Protein AF-A0A529NU28-F1 (afdb_monomer_lite)

Secondary structure (DSSP, 8-state):
-HHHHHHHHHHHHTTS-HHHHHHHHHHHHHHHHHHHS-----HHHHHHHHHHHHHHHTT----HHHHHHH-GGG--

Radius of gyration: 18.13 Å; chains: 1; bounding box: 41×29×47 Å

Sequence (76 aa):
MITKTLENLVKHAEAWPREDQEELADYARVIEARRTGLYATSETERRAVTAGLAEADHGTFVDEDTVRAADIRHRL

Foldseek 3Di:
DVVVVVVVVVVVLVPDPPVSVVVVVQVVQVVVCVVVVDRDDDPVRVVVVVVVVVCVVVVNDDDPVVVVVPDCVVVD

Structure (mmCIF, N/CA/C/O backbone):
data_AF-A0A529NU28-F1
#
_entry.id   AF-A0A529NU28-F1
#
loop_
_atom_site.group_PDB
_atom_site.id
_atom_site.type_symbol
_atom_site.label_atom_id
_atom_site.label_alt_id
_atom_site.label_comp_id
_atom_site.label_asym_id
_atom_site.label_entity_id
_atom_site.label_seq_id
_atom_site.pdbx_PDB_ins_code
_atom_site.Cartn_x
_atom_site.Cartn_y
_atom_site.Cartn_z
_atom_site.occupancy
_atom_site.B_iso_or_equiv
_atom_site.auth_seq_id
_atom_site.auth_comp_id
_atom_site.auth_asym_id
_atom_site.auth_atom_id
_atom_site.pdbx_PDB_model_num
ATOM 1 N N . MET A 1 1 ? -16.746 0.576 24.250 1.00 61.34 1 MET A N 1
ATOM 2 C CA . MET A 1 1 ? -16.333 1.990 24.075 1.00 61.34 1 MET A CA 1
ATOM 3 C C . MET A 1 1 ? -15.504 2.185 22.809 1.00 61.34 1 MET A C 1
ATOM 5 O O . MET A 1 1 ? -15.865 3.055 22.038 1.00 61.34 1 MET A O 1
ATOM 9 N N . ILE A 1 2 ? -14.497 1.343 22.532 1.00 73.50 2 ILE A N 1
ATOM 10 C CA . ILE A 1 2 ? -13.650 1.434 21.319 1.00 73.50 2 ILE A CA 1
ATOM 11 C C . ILE A 1 2 ? -14.446 1.367 20.002 1.00 73.50 2 ILE A C 1
ATOM 13 O O . ILE A 1 2 ? -14.146 2.105 19.071 1.00 73.50 2 ILE A O 1
ATOM 17 N N . THR A 1 3 ? -15.502 0.553 19.933 1.00 78.88 3 THR A N 1
ATOM 18 C CA . THR A 1 3 ? -16.378 0.465 18.751 1.00 78.88 3 THR A CA 1
ATOM 19 C C . THR A 1 3 ? -17.028 1.799 18.387 1.00 78.88 3 THR A C 1
ATOM 21 O O . THR A 1 3 ? -16.974 2.193 17.230 1.00 78.88 3 THR A O 1
ATOM 24 N N . LYS A 1 4 ? -17.530 2.557 19.374 1.00 87.19 4 LYS A N 1
ATOM 25 C CA . LYS A 1 4 ? -18.079 3.905 19.139 1.00 87.19 4 LYS A CA 1
ATOM 26 C C . LYS A 1 4 ? -17.017 4.887 18.634 1.00 87.19 4 LYS A C 1
ATOM 28 O O . LYS A 1 4 ? -17.323 5.755 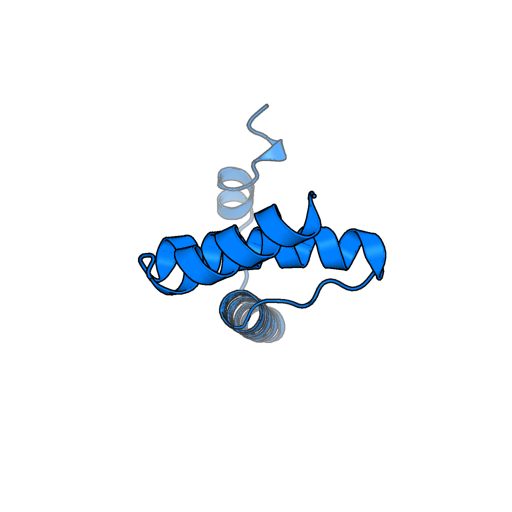17.826 1.00 87.19 4 LYS A O 1
ATOM 33 N N . THR A 1 5 ? -15.776 4.764 19.106 1.00 92.25 5 THR A N 1
ATOM 34 C CA . THR A 1 5 ? -14.662 5.603 18.643 1.00 92.25 5 THR A CA 1
ATOM 35 C C . THR A 1 5 ? -14.324 5.322 17.180 1.00 92.25 5 THR A C 1
ATOM 37 O O . THR A 1 5 ? -14.181 6.266 16.411 1.00 92.25 5 THR A O 1
ATOM 40 N N . LEU A 1 6 ? -14.250 4.046 16.784 1.00 91.94 6 LEU A N 1
ATOM 41 C CA . LEU A 1 6 ? -13.981 3.655 15.398 1.00 91.94 6 LEU A CA 1
ATOM 42 C C . LEU A 1 6 ? -15.116 4.079 14.456 1.00 91.94 6 LEU A C 1
ATOM 44 O O . LEU A 1 6 ? -14.853 4.669 13.416 1.00 91.94 6 LEU A O 1
ATOM 48 N N . GLU A 1 7 ? -16.369 3.834 14.840 1.00 93.44 7 GLU A N 1
ATOM 49 C CA . GLU A 1 7 ? -17.539 4.260 14.061 1.00 93.44 7 GLU A CA 1
ATOM 50 C C . GLU A 1 7 ? -17.551 5.774 13.831 1.00 93.44 7 GLU A C 1
ATOM 52 O O . GLU A 1 7 ? -17.815 6.235 12.722 1.00 93.44 7 GLU A O 1
ATOM 57 N N . ASN A 1 8 ? -17.247 6.559 14.868 1.00 94.81 8 ASN A N 1
ATOM 58 C CA . ASN A 1 8 ? -17.164 8.008 14.736 1.00 94.81 8 ASN A CA 1
ATOM 59 C C . ASN A 1 8 ? -16.013 8.422 13.820 1.00 94.81 8 ASN A C 1
ATOM 61 O O . ASN A 1 8 ? -16.218 9.300 12.989 1.00 94.81 8 ASN A O 1
ATOM 65 N N . LEU A 1 9 ? -14.836 7.801 13.939 1.00 94.75 9 LEU A N 1
ATOM 66 C CA . LEU A 1 9 ? -13.701 8.097 13.066 1.00 94.75 9 LEU A CA 1
ATOM 67 C C . LEU A 1 9 ? -14.061 7.873 11.594 1.00 94.75 9 LEU A C 1
ATOM 69 O O . LEU A 1 9 ? -13.874 8.782 10.795 1.00 94.75 9 LEU A O 1
ATOM 73 N N . VAL A 1 10 ? -14.626 6.708 11.256 1.00 95.31 10 VAL A N 1
ATOM 74 C CA . VAL A 1 10 ? -15.008 6.374 9.873 1.00 95.31 10 VAL A CA 1
ATOM 75 C C . VAL A 1 10 ? -16.004 7.396 9.322 1.00 95.31 10 VAL A C 1
ATOM 77 O O . VAL A 1 10 ? -15.789 7.924 8.238 1.00 95.31 10 VAL A O 1
ATOM 80 N N . LYS A 1 11 ? -17.025 7.771 10.103 1.00 96.50 11 LYS A N 1
ATOM 81 C CA . LYS A 1 11 ? -17.999 8.798 9.691 1.00 96.50 11 LYS A CA 1
ATOM 82 C C . LYS A 1 11 ? -17.375 10.169 9.435 1.00 96.50 11 LYS A C 1
ATOM 84 O O . LYS A 1 11 ? -17.836 10.890 8.562 1.00 96.50 11 LYS A O 1
ATOM 89 N N . HIS A 1 12 ? -16.368 10.563 10.212 1.00 96.62 12 HIS A N 1
ATOM 90 C CA . HIS A 1 12 ? -15.681 11.836 9.974 1.00 96.62 12 HIS A CA 1
ATOM 91 C C . HIS A 1 12 ? -14.743 11.742 8.769 1.00 96.62 12 HIS A C 1
ATOM 93 O O . HIS A 1 12 ? -14.642 12.707 8.014 1.00 96.62 12 HIS A O 1
ATOM 99 N N . ALA A 1 13 ? -14.102 10.587 8.573 1.00 97.12 13 ALA A N 1
ATOM 100 C CA . ALA A 1 13 ? -13.195 10.352 7.459 1.00 97.12 13 ALA A CA 1
ATOM 101 C C . ALA A 1 13 ? -13.893 10.473 6.098 1.00 97.12 13 ALA A C 1
ATOM 103 O O . ALA A 1 13 ? -13.290 10.976 5.161 1.00 97.12 13 ALA A O 1
ATOM 104 N N . GLU A 1 14 ? -15.180 10.133 5.995 1.00 95.81 14 GLU A N 1
ATOM 105 C CA . GLU A 1 14 ? -15.972 10.314 4.764 1.00 95.81 14 GLU A CA 1
ATOM 106 C C . GLU A 1 14 ? -15.988 11.765 4.241 1.00 95.81 14 GLU A C 1
ATOM 108 O O . GLU A 1 14 ? -16.164 11.989 3.043 1.00 95.81 14 GLU A O 1
ATOM 113 N N . ALA A 1 15 ? -15.795 12.753 5.120 1.00 97.38 15 ALA A N 1
ATOM 114 C CA . ALA A 1 15 ? -15.758 14.171 4.764 1.00 97.38 15 ALA A CA 1
ATOM 115 C C . ALA A 1 15 ? -14.336 14.715 4.527 1.00 97.38 15 ALA A C 1
ATOM 117 O O . ALA A 1 15 ? -14.186 15.894 4.199 1.00 97.38 15 ALA A O 1
ATOM 118 N N . TRP A 1 16 ? -13.293 13.905 4.724 1.00 98.06 16 TRP A N 1
ATOM 119 C CA . TRP A 1 16 ? -11.909 14.324 4.501 1.00 98.06 16 TRP A CA 1
ATOM 120 C C . TRP A 1 16 ? -11.600 14.505 3.011 1.00 98.06 16 TRP A C 1
ATOM 122 O O . TRP A 1 16 ? -12.323 13.979 2.158 1.00 98.06 16 TRP A O 1
ATOM 132 N N . PRO A 1 17 ? -10.514 15.217 2.667 1.00 98.31 17 PRO A N 1
ATOM 133 C CA . PRO A 1 17 ? -9.926 15.131 1.339 1.00 98.31 17 PRO A CA 1
ATOM 134 C C . PRO A 1 17 ? -9.724 13.677 0.908 1.00 98.31 17 PRO A C 1
ATOM 136 O O . PRO A 1 17 ? -9.435 12.797 1.717 1.00 98.31 17 PRO A O 1
ATOM 139 N N . ARG A 1 18 ? -9.863 13.428 -0.395 1.00 94.75 18 ARG A N 1
ATOM 140 C CA . ARG A 1 18 ? -9.744 12.083 -0.968 1.00 94.75 18 ARG A CA 1
ATOM 141 C C . ARG A 1 18 ? -8.407 11.414 -0.628 1.00 94.75 18 ARG A C 1
ATOM 143 O O . ARG A 1 18 ? -8.396 10.223 -0.352 1.00 94.75 18 ARG A O 1
ATOM 150 N N . GLU A 1 19 ? -7.325 12.184 -0.635 1.00 93.62 19 GLU A N 1
ATOM 151 C CA . GLU A 1 19 ? -5.967 11.716 -0.331 1.00 93.62 19 GLU A CA 1
ATOM 152 C C . GLU A 1 19 ? -5.891 11.114 1.081 1.00 93.62 19 GLU A C 1
ATOM 154 O O . GLU A 1 19 ? -5.439 9.984 1.246 1.00 93.62 19 GLU A O 1
ATOM 159 N N . ASP A 1 20 ? -6.457 11.801 2.074 1.00 97.00 20 ASP A N 1
ATOM 160 C CA . ASP A 1 20 ? -6.488 11.330 3.464 1.00 97.00 20 ASP A CA 1
ATOM 161 C C . ASP A 1 20 ? -7.396 10.095 3.637 1.00 97.00 20 ASP A C 1
ATOM 163 O O . ASP A 1 20 ? -7.122 9.207 4.449 1.00 97.00 20 ASP A O 1
ATOM 167 N N . GLN A 1 21 ? -8.494 10.011 2.872 1.00 96.06 21 GLN A N 1
ATOM 168 C CA . GLN A 1 21 ? -9.361 8.824 2.860 1.00 96.06 21 GLN A CA 1
ATOM 169 C C . GLN A 1 21 ? -8.642 7.602 2.279 1.00 96.06 21 GLN A C 1
ATOM 171 O O . GLN A 1 21 ? -8.762 6.496 2.814 1.00 96.06 21 GLN A O 1
ATOM 176 N N . GLU A 1 22 ? -7.909 7.798 1.182 1.00 91.88 22 GLU A N 1
ATOM 177 C CA . GLU A 1 22 ? -7.119 6.757 0.527 1.00 91.88 22 GLU A CA 1
ATOM 178 C C . GLU A 1 22 ? -5.989 6.278 1.448 1.00 91.88 22 GLU A C 1
ATOM 180 O O . GLU A 1 22 ? -5.854 5.070 1.648 1.00 91.88 22 GLU A O 1
ATOM 185 N N . GLU A 1 23 ? -5.281 7.196 2.114 1.00 93.12 23 GLU A N 1
ATOM 186 C CA . GLU A 1 23 ? -4.246 6.855 3.096 1.00 93.12 23 GLU A CA 1
ATOM 187 C C . GLU A 1 23 ? -4.812 6.010 4.256 1.00 93.12 23 GLU A C 1
ATOM 189 O O . GLU A 1 23 ? -4.255 4.966 4.614 1.00 93.12 23 GLU A O 1
ATOM 194 N N . LEU A 1 24 ? -5.958 6.398 4.831 1.00 94.81 24 LEU A N 1
ATOM 195 C CA . LEU A 1 24 ? -6.590 5.615 5.900 1.00 94.81 24 LEU A CA 1
ATOM 196 C C . LEU A 1 24 ? -7.001 4.212 5.422 1.00 94.81 24 LEU A C 1
ATOM 198 O O . LEU A 1 24 ? -6.831 3.227 6.151 1.00 94.81 24 LEU A O 1
ATOM 202 N N . ALA A 1 25 ? -7.536 4.109 4.203 1.00 92.62 25 ALA A N 1
ATOM 203 C CA . ALA A 1 25 ? -7.909 2.831 3.608 1.00 92.62 25 ALA A CA 1
ATOM 204 C C . ALA A 1 25 ? -6.688 1.924 3.374 1.00 92.62 25 ALA A C 1
ATOM 206 O O . ALA A 1 25 ? -6.786 0.709 3.572 1.00 92.62 25 ALA A O 1
ATOM 207 N N . ASP A 1 26 ? -5.539 2.493 3.005 1.00 91.38 26 ASP A N 1
ATOM 208 C CA . ASP A 1 26 ? -4.281 1.763 2.837 1.00 91.38 26 ASP A CA 1
ATOM 209 C C . ASP A 1 26 ? -3.814 1.147 4.164 1.00 91.38 26 ASP A C 1
ATOM 211 O O . ASP A 1 26 ? -3.547 -0.060 4.235 1.00 91.38 26 ASP A O 1
ATOM 215 N N . TYR A 1 27 ? -3.819 1.920 5.257 1.00 92.88 27 TYR A N 1
ATOM 216 C CA . TYR A 1 27 ? -3.492 1.384 6.583 1.00 92.88 27 TYR A CA 1
ATOM 217 C C . TYR A 1 27 ? -4.455 0.275 7.020 1.00 92.88 27 TYR A C 1
ATOM 219 O O . TYR A 1 27 ? -4.022 -0.746 7.569 1.00 92.88 27 TYR A O 1
ATOM 227 N N . ALA A 1 28 ? -5.757 0.443 6.767 1.00 93.38 28 ALA A N 1
ATOM 228 C CA . ALA A 1 28 ? -6.759 -0.564 7.097 1.00 93.38 28 ALA A CA 1
ATOM 229 C C . ALA A 1 28 ? -6.502 -1.888 6.355 1.00 93.38 28 ALA A C 1
ATOM 231 O O . ALA A 1 28 ? -6.5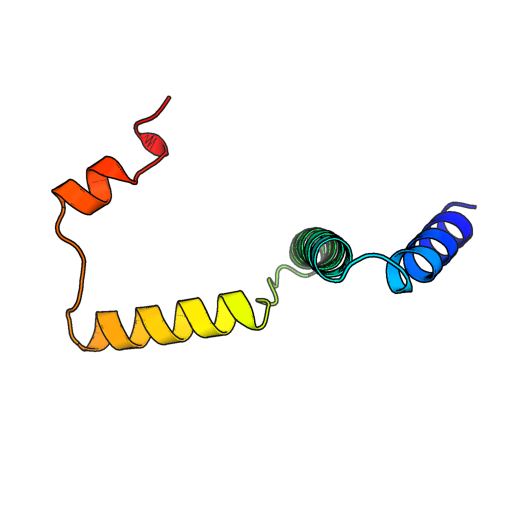34 -2.951 6.982 1.00 93.38 28 ALA A O 1
ATOM 232 N N . ARG A 1 29 ? -6.152 -1.838 5.060 1.00 91.62 29 ARG A N 1
ATOM 233 C CA . ARG A 1 29 ? -5.826 -3.035 4.262 1.00 91.62 29 ARG A CA 1
ATOM 234 C C . ARG A 1 29 ? -4.619 -3.798 4.806 1.00 91.62 29 ARG A C 1
ATOM 236 O O . ARG A 1 29 ? -4.660 -5.025 4.876 1.00 91.62 29 ARG A O 1
ATOM 243 N N . VAL A 1 30 ? -3.575 -3.105 5.264 1.00 93.19 30 VAL A N 1
ATOM 244 C CA . VAL A 1 30 ? -2.410 -3.754 5.898 1.00 93.19 30 VAL A CA 1
ATOM 245 C C . VAL A 1 30 ? -2.807 -4.483 7.185 1.00 93.19 30 VAL A C 1
ATOM 247 O O . VAL A 1 30 ? -2.325 -5.588 7.456 1.00 93.19 30 VAL A O 1
ATOM 250 N N . ILE A 1 31 ? -3.690 -3.888 7.991 1.00 93.88 31 ILE A N 1
ATOM 251 C CA . ILE A 1 31 ? -4.199 -4.520 9.214 1.00 93.88 31 ILE A CA 1
ATOM 252 C C . ILE A 1 31 ? -5.023 -5.761 8.868 1.00 93.88 31 ILE A C 1
ATOM 254 O O . ILE A 1 31 ? -4.819 -6.807 9.487 1.00 93.88 31 ILE A O 1
ATOM 258 N N . GLU A 1 32 ? -5.917 -5.675 7.882 1.00 93.81 32 GLU A N 1
ATOM 259 C CA . GLU A 1 32 ? -6.704 -6.825 7.430 1.00 93.81 32 GLU A CA 1
ATOM 260 C C . GLU A 1 32 ? -5.815 -7.953 6.910 1.00 93.81 32 GLU A C 1
ATOM 262 O O . GLU A 1 32 ? -5.988 -9.098 7.328 1.00 93.81 32 GLU A O 1
ATOM 267 N N . ALA A 1 33 ? -4.797 -7.636 6.108 1.00 94.50 33 ALA A N 1
ATOM 268 C CA . ALA A 1 33 ? -3.865 -8.622 5.570 1.00 94.50 33 ALA A CA 1
ATOM 269 C C . ALA A 1 33 ? -3.130 -9.404 6.665 1.00 94.50 33 ALA A C 1
ATOM 271 O O . ALA A 1 33 ? -2.960 -10.616 6.553 1.00 94.50 33 ALA A O 1
ATOM 272 N N . ARG A 1 34 ? -2.753 -8.754 7.774 1.00 95.56 34 ARG A N 1
ATOM 273 C CA . ARG A 1 34 ? -2.152 -9.442 8.935 1.00 95.56 34 ARG A CA 1
ATOM 274 C C . ARG A 1 34 ? -3.117 -10.419 9.610 1.00 95.56 34 ARG A C 1
ATOM 276 O O . ARG A 1 34 ? -2.669 -11.367 10.246 1.00 95.56 34 ARG A O 1
ATOM 283 N N . ARG A 1 35 ? -4.427 -10.177 9.515 1.00 94.12 35 ARG A N 1
ATOM 284 C CA . ARG A 1 35 ? -5.468 -11.004 10.147 1.00 94.12 35 ARG A CA 1
ATOM 285 C C . ARG A 1 35 ? -5.911 -12.160 9.260 1.00 94.12 35 ARG A C 1
ATOM 287 O O . ARG A 1 35 ? -6.209 -13.229 9.778 1.00 94.12 35 ARG A O 1
ATOM 294 N N . THR A 1 36 ? -5.984 -11.936 7.953 1.00 94.81 36 THR A N 1
ATOM 295 C CA . THR A 1 36 ? -6.488 -12.912 6.975 1.00 94.81 36 THR A CA 1
ATOM 296 C C . THR A 1 36 ? -5.369 -13.677 6.272 1.00 94.81 36 THR A C 1
ATOM 298 O O . THR A 1 36 ? -5.623 -14.729 5.693 1.00 94.81 36 THR A O 1
ATOM 301 N N . GLY A 1 37 ? -4.141 -13.153 6.301 1.00 94.00 37 GLY A N 1
ATOM 302 C CA . GLY A 1 37 ? -3.027 -13.628 5.482 1.00 94.00 37 GLY A CA 1
ATOM 303 C C . GLY A 1 37 ? -3.114 -13.196 4.014 1.00 94.00 37 GLY A C 1
ATOM 304 O O . GLY A 1 37 ? -2.276 -13.612 3.219 1.00 94.00 37 GLY A O 1
ATOM 305 N N . LEU A 1 38 ? -4.107 -12.381 3.637 1.00 91.75 38 LEU A N 1
ATOM 306 C CA . LEU A 1 38 ? -4.367 -11.974 2.256 1.00 91.75 38 LEU A CA 1
ATOM 307 C C . LEU A 1 38 ? -4.262 -10.455 2.112 1.00 91.75 38 LEU A C 1
ATOM 309 O O . LEU A 1 38 ? -5.041 -9.714 2.709 1.00 91.75 38 LEU A O 1
ATOM 313 N N . TYR A 1 39 ? -3.326 -9.995 1.281 1.00 89.38 39 TYR A N 1
ATOM 314 C CA . TYR A 1 39 ? -3.213 -8.584 0.916 1.00 89.38 39 TYR A CA 1
ATOM 315 C C . TYR A 1 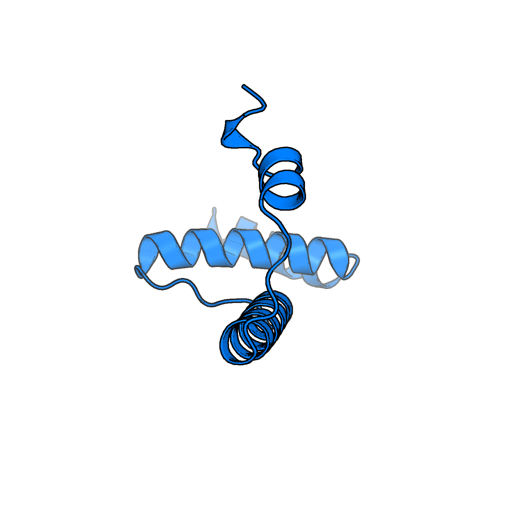39 ? -4.075 -8.280 -0.310 1.00 89.38 39 TYR A C 1
ATOM 317 O O . TYR A 1 39 ? -3.761 -8.700 -1.424 1.00 89.38 39 TYR A O 1
ATOM 325 N N . ALA A 1 40 ? -5.170 -7.551 -0.103 1.00 87.94 40 ALA A N 1
ATOM 326 C CA . ALA A 1 40 ? -5.989 -7.036 -1.190 1.00 87.94 40 ALA A CA 1
ATOM 327 C C . ALA A 1 40 ? -5.374 -5.733 -1.718 1.00 87.94 40 ALA A C 1
ATOM 329 O O . ALA A 1 40 ? -5.448 -4.696 -1.059 1.00 87.94 40 ALA A O 1
ATOM 330 N N . THR A 1 41 ? -4.768 -5.793 -2.905 1.00 87.12 41 THR A N 1
ATOM 331 C CA . THR A 1 41 ? -4.194 -4.621 -3.579 1.00 87.12 41 THR A CA 1
ATOM 332 C C . THR A 1 41 ? -5.265 -3.573 -3.862 1.00 87.12 41 THR A C 1
ATOM 334 O O . THR A 1 41 ? -6.358 -3.912 -4.327 1.00 87.12 41 THR A O 1
ATOM 337 N N . SER A 1 42 ? -4.927 -2.301 -3.669 1.00 85.81 42 SER A N 1
ATOM 338 C CA . SER A 1 42 ? -5.714 -1.180 -4.183 1.00 85.81 42 SER A CA 1
ATOM 339 C C . SER A 1 42 ? -5.802 -1.209 -5.711 1.00 85.81 42 SER A C 1
ATOM 341 O O . SER A 1 42 ? -5.034 -1.886 -6.398 1.00 85.81 42 SER A O 1
ATOM 343 N N . GLU A 1 43 ? -6.728 -0.428 -6.267 1.00 85.19 43 GLU A N 1
ATOM 344 C CA . GLU A 1 43 ? -6.849 -0.266 -7.717 1.00 85.19 43 GLU A CA 1
ATOM 345 C C . GLU A 1 43 ? -5.555 0.255 -8.351 1.00 85.19 43 GLU A C 1
ATOM 347 O O . GLU A 1 43 ? -5.130 -0.227 -9.402 1.00 85.19 43 GLU A O 1
ATOM 352 N N . THR A 1 44 ? -4.921 1.227 -7.698 1.00 86.44 44 THR A N 1
ATOM 353 C CA . THR A 1 44 ? -3.676 1.844 -8.157 1.00 86.44 44 THR A CA 1
ATOM 354 C C . THR A 1 44 ? -2.533 0.835 -8.151 1.00 86.44 44 THR A C 1
ATOM 356 O O . THR A 1 44 ? -1.868 0.665 -9.172 1.00 86.44 44 THR A O 1
ATOM 359 N N . GLU A 1 45 ? -2.349 0.101 -7.050 1.00 89.81 45 GLU A N 1
ATOM 360 C CA . GLU A 1 45 ? -1.333 -0.955 -6.957 1.00 89.81 45 GLU A CA 1
ATOM 361 C C . GLU A 1 45 ? -1.583 -2.054 -7.990 1.00 89.81 45 GLU A C 1
ATOM 363 O O . GLU A 1 45 ? -0.664 -2.477 -8.687 1.00 89.81 45 GLU A O 1
ATOM 368 N N . ARG A 1 46 ? -2.839 -2.481 -8.151 1.00 91.62 46 ARG A N 1
ATOM 369 C CA . ARG A 1 46 ? -3.218 -3.502 -9.130 1.00 91.62 46 ARG A CA 1
ATOM 370 C C . ARG A 1 46 ? -2.865 -3.075 -10.554 1.00 91.62 46 ARG A C 1
ATOM 372 O O . ARG A 1 46 ? -2.348 -3.887 -11.323 1.00 91.62 46 ARG A O 1
ATOM 379 N N . ARG A 1 47 ? -3.117 -1.812 -10.915 1.00 94.06 47 ARG A N 1
ATOM 380 C CA . ARG A 1 47 ? -2.729 -1.252 -12.221 1.00 94.06 47 ARG A CA 1
ATOM 381 C C . ARG A 1 47 ? -1.217 -1.196 -12.388 1.00 94.06 47 ARG A C 1
ATOM 383 O O . ARG A 1 47 ? -0.734 -1.613 -13.435 1.00 94.06 47 ARG A O 1
ATOM 390 N N . ALA A 1 48 ? -0.490 -0.736 -11.372 1.00 93.12 48 ALA A N 1
ATOM 391 C CA . ALA A 1 48 ? 0.968 -0.665 -11.404 1.00 93.12 48 ALA A CA 1
ATOM 392 C C . ALA A 1 48 ? 1.599 -2.054 -11.590 1.00 93.12 48 ALA A C 1
ATOM 394 O O . ALA A 1 48 ? 2.441 -2.234 -12.464 1.00 93.12 48 ALA A O 1
ATOM 395 N N . VAL A 1 49 ? 1.130 -3.058 -10.841 1.00 93.94 49 VAL A N 1
ATOM 396 C CA . VAL A 1 49 ? 1.580 -4.451 -10.986 1.00 93.94 49 VAL A CA 1
ATOM 397 C C . VAL A 1 49 ? 1.258 -4.985 -12.379 1.00 93.94 49 VAL A C 1
ATOM 399 O O . VAL A 1 49 ? 2.118 -5.583 -13.015 1.00 93.94 49 VAL A O 1
ATOM 402 N N . THR A 1 50 ? 0.046 -4.742 -12.884 1.00 96.00 50 THR A N 1
ATOM 403 C CA . THR A 1 50 ? -0.351 -5.196 -14.228 1.00 96.00 50 THR A CA 1
ATOM 404 C C . THR A 1 50 ? 0.530 -4.576 -15.315 1.00 96.00 50 THR A C 1
ATOM 406 O O . THR A 1 50 ? 0.954 -5.279 -16.228 1.00 96.00 50 THR A O 1
ATOM 409 N N . ALA A 1 51 ? 0.831 -3.279 -15.212 1.00 95.19 51 ALA A N 1
ATOM 410 C CA . ALA A 1 51 ? 1.717 -2.593 -16.146 1.00 95.19 51 ALA A CA 1
ATOM 411 C C . ALA A 1 51 ? 3.146 -3.153 -16.084 1.00 95.19 51 ALA A C 1
ATOM 413 O O . ALA A 1 51 ? 3.703 -3.505 -17.120 1.00 95.19 51 ALA A O 1
ATOM 414 N N . GLY A 1 52 ? 3.698 -3.329 -14.880 1.00 93.69 52 GLY A N 1
ATOM 415 C CA . GLY A 1 52 ? 5.034 -3.901 -14.702 1.00 93.69 52 GLY A CA 1
ATOM 416 C C . GLY A 1 52 ? 5.151 -5.338 -15.220 1.00 93.69 52 GLY A C 1
ATOM 417 O O . GLY A 1 52 ? 6.171 -5.698 -15.798 1.00 93.69 52 GLY A O 1
ATOM 418 N N . LEU A 1 53 ? 4.100 -6.154 -15.076 1.00 96.00 53 LEU A N 1
ATOM 419 C CA . LEU A 1 53 ? 4.060 -7.497 -15.664 1.00 96.00 53 LEU A CA 1
ATOM 420 C C . LEU A 1 53 ? 4.096 -7.447 -17.197 1.00 96.00 53 LEU A C 1
ATOM 422 O O . LEU A 1 53 ? 4.852 -8.196 -17.805 1.00 96.00 53 LEU A O 1
ATOM 426 N N . ALA A 1 54 ? 3.343 -6.534 -17.817 1.00 96.62 54 ALA A N 1
ATOM 427 C CA . ALA A 1 54 ? 3.372 -6.365 -19.268 1.00 96.62 54 ALA A CA 1
ATOM 428 C C . ALA A 1 54 ? 4.754 -5.903 -19.770 1.00 96.62 54 ALA A C 1
ATOM 430 O O . ALA A 1 54 ? 5.248 -6.409 -20.774 1.00 96.62 54 ALA A O 1
ATOM 431 N N . GLU A 1 55 ? 5.410 -4.977 -19.067 1.00 96.12 55 GLU A N 1
ATOM 432 C CA . GLU A 1 55 ? 6.779 -4.550 -19.388 1.00 96.12 55 GLU A CA 1
ATOM 433 C C . GLU A 1 55 ? 7.779 -5.709 -19.266 1.00 96.12 55 GLU A C 1
ATOM 435 O O . GLU A 1 55 ? 8.609 -5.908 -20.159 1.00 96.12 55 GLU A O 1
ATOM 440 N N . ALA A 1 56 ? 7.655 -6.518 -18.211 1.00 93.94 56 ALA A N 1
ATOM 441 C CA . ALA A 1 56 ? 8.488 -7.694 -17.984 1.00 93.94 56 ALA A CA 1
ATOM 442 C C . ALA A 1 56 ? 8.317 -8.758 -19.080 1.00 93.94 56 ALA A C 1
ATOM 444 O O . ALA A 1 56 ? 9.316 -9.296 -19.563 1.00 93.94 56 ALA A O 1
ATOM 445 N N . ASP A 1 57 ? 7.083 -9.013 -19.527 1.00 96.38 57 ASP A N 1
ATOM 446 C CA . ASP A 1 57 ? 6.788 -9.920 -20.646 1.00 96.38 57 ASP A CA 1
ATOM 447 C C . ASP A 1 57 ? 7.458 -9.456 -21.953 1.00 96.38 57 ASP A C 1
ATOM 449 O O . ASP A 1 57 ? 7.837 -10.269 -22.800 1.00 96.38 57 ASP A O 1
ATOM 453 N N . HIS A 1 58 ? 7.659 -8.145 -22.104 1.00 95.25 58 HIS A N 1
ATOM 454 C CA . HIS A 1 58 ? 8.379 -7.536 -23.221 1.00 95.25 58 HIS A CA 1
ATOM 455 C C . HIS A 1 58 ? 9.890 -7.373 -22.980 1.00 95.25 58 HIS A C 1
ATOM 457 O O . HIS A 1 58 ? 10.579 -6.799 -23.825 1.00 95.25 58 HIS A O 1
ATOM 463 N N . GLY A 1 59 ? 10.426 -7.853 -21.853 1.00 92.75 59 GLY A N 1
ATOM 464 C CA . GLY A 1 59 ? 11.837 -7.690 -21.494 1.00 92.75 59 GLY A CA 1
ATOM 465 C C . GLY A 1 59 ? 12.248 -6.234 -21.247 1.00 92.75 59 GLY A C 1
ATOM 466 O O . GLY A 1 59 ? 13.433 -5.908 -21.315 1.00 92.75 59 GLY A O 1
ATOM 467 N N . THR A 1 60 ? 11.282 -5.351 -20.991 1.00 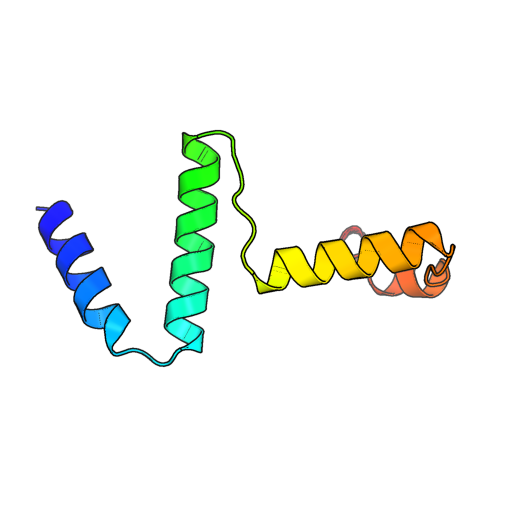94.38 60 THR A N 1
ATOM 468 C CA . THR A 1 60 ? 11.515 -3.930 -20.727 1.00 94.38 60 THR A CA 1
ATOM 469 C C . THR A 1 60 ? 11.820 -3.757 -19.247 1.00 94.38 60 THR A C 1
ATOM 471 O O . THR A 1 60 ? 10.929 -3.573 -18.425 1.00 94.38 60 THR A O 1
ATOM 474 N N . PHE A 1 61 ? 13.100 -3.844 -18.906 1.00 90.56 61 PHE A N 1
ATOM 475 C CA . PHE A 1 61 ? 13.602 -3.566 -17.567 1.00 90.56 61 PHE A CA 1
ATOM 476 C C . PHE A 1 61 ? 14.521 -2.349 -17.609 1.00 90.56 61 PHE A C 1
ATOM 478 O O . PHE A 1 61 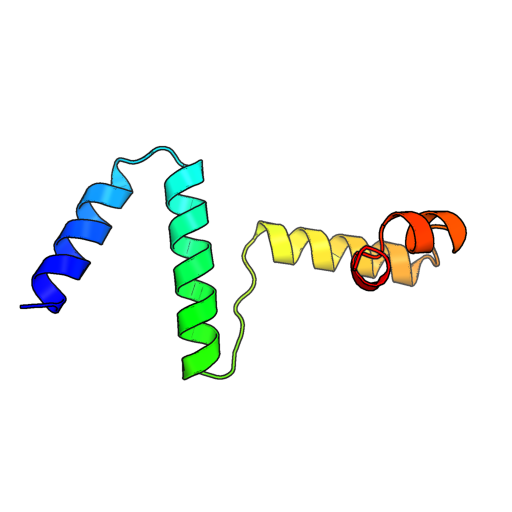? 15.197 -2.097 -18.608 1.00 90.56 61 PHE A O 1
ATOM 485 N N . VAL A 1 62 ? 14.559 -1.600 -16.510 1.00 91.50 62 VAL A N 1
ATOM 486 C CA . VAL A 1 62 ? 15.602 -0.592 -16.303 1.00 91.50 62 VAL A CA 1
ATOM 487 C C . VAL A 1 62 ? 16.966 -1.271 -16.137 1.00 91.50 62 VAL A C 1
ATOM 489 O O . VAL A 1 62 ? 17.048 -2.429 -15.722 1.00 91.50 62 VAL A O 1
ATOM 492 N N . ASP A 1 63 ? 18.040 -0.558 -16.462 1.00 92.50 63 ASP A N 1
ATOM 493 C CA . ASP A 1 63 ? 19.403 -1.058 -16.291 1.00 92.50 63 ASP A CA 1
ATOM 494 C C . ASP A 1 63 ? 19.796 -1.193 -14.805 1.00 92.50 63 ASP A C 1
ATOM 496 O O . ASP A 1 63 ? 19.188 -0.600 -13.907 1.00 92.50 63 ASP A O 1
ATOM 500 N N . GLU A 1 64 ? 20.845 -1.973 -14.542 1.00 88.75 64 GLU A N 1
ATOM 501 C CA . GLU A 1 64 ? 21.313 -2.249 -13.180 1.00 88.75 64 GLU A CA 1
ATOM 502 C C . GLU A 1 64 ? 21.757 -0.999 -12.411 1.00 88.75 64 GLU A C 1
ATOM 504 O O . GLU A 1 64 ? 21.600 -0.961 -11.189 1.00 88.75 64 GLU A O 1
ATOM 509 N N . ASP A 1 65 ? 22.319 0.012 -13.080 1.00 89.94 65 ASP A N 1
ATOM 510 C CA . ASP A 1 65 ? 22.770 1.231 -12.407 1.00 89.94 65 ASP A CA 1
ATOM 511 C C . ASP A 1 65 ? 21.562 2.048 -11.928 1.00 89.94 65 ASP A C 1
ATOM 513 O O . ASP A 1 65 ? 21.562 2.544 -10.796 1.00 89.94 65 ASP A O 1
ATOM 517 N N . THR A 1 66 ? 20.492 2.095 -12.726 1.00 90.56 66 THR A N 1
ATOM 518 C CA . THR A 1 66 ? 19.199 2.673 -12.334 1.00 90.56 66 THR A CA 1
ATOM 519 C C . THR A 1 66 ? 18.588 1.931 -11.140 1.00 90.56 66 THR A C 1
ATOM 521 O O . THR A 1 66 ? 18.166 2.569 -10.171 1.00 90.56 66 THR A O 1
ATOM 524 N N . VAL A 1 67 ? 18.588 0.590 -11.147 1.00 88.31 67 VAL A N 1
ATOM 525 C CA . VAL A 1 67 ? 18.120 -0.209 -9.995 1.00 88.31 67 VAL A CA 1
ATOM 526 C C . VAL A 1 67 ? 18.950 0.094 -8.747 1.00 88.31 67 VAL A C 1
ATOM 528 O O . VAL A 1 67 ? 18.395 0.336 -7.674 1.00 88.31 67 VAL A O 1
ATOM 531 N N . ARG A 1 68 ? 20.280 0.137 -8.878 1.00 86.38 68 ARG A N 1
ATOM 532 C CA . ARG A 1 68 ? 21.206 0.397 -7.766 1.00 86.38 68 ARG A CA 1
ATOM 533 C C . ARG A 1 68 ? 21.001 1.782 -7.155 1.00 86.38 68 ARG A C 1
ATOM 535 O O . ARG A 1 68 ? 21.105 1.927 -5.941 1.00 86.38 68 ARG A O 1
ATOM 542 N N . ALA A 1 69 ? 20.692 2.786 -7.975 1.00 86.75 69 ALA A N 1
ATOM 543 C CA . ALA A 1 69 ? 20.397 4.137 -7.508 1.00 86.75 69 ALA A CA 1
ATOM 544 C C . ALA A 1 69 ? 19.073 4.229 -6.720 1.00 86.75 69 ALA A C 1
ATOM 546 O O . ALA A 1 69 ? 18.945 5.085 -5.838 1.00 86.75 69 ALA A O 1
ATOM 547 N N . ALA A 1 70 ? 18.101 3.363 -7.030 1.00 84.62 70 ALA A N 1
ATOM 548 C CA . ALA A 1 70 ? 16.790 3.324 -6.384 1.00 84.62 70 ALA A CA 1
ATOM 549 C C . ALA A 1 70 ? 16.728 2.416 -5.139 1.00 84.62 70 ALA A C 1
ATOM 551 O O . ALA A 1 70 ? 15.887 2.652 -4.269 1.00 84.62 70 ALA A O 1
ATOM 552 N N . ASP A 1 71 ? 17.583 1.390 -5.032 1.00 83.12 71 ASP A N 1
ATOM 553 C CA . ASP A 1 71 ? 17.516 0.412 -3.938 1.00 83.12 71 ASP A CA 1
ATOM 554 C C . ASP A 1 71 ? 17.823 1.053 -2.570 1.00 83.12 71 ASP A C 1
ATOM 556 O O . ASP A 1 71 ? 18.942 1.456 -2.243 1.00 83.12 71 ASP A O 1
ATOM 560 N N . ILE A 1 72 ? 16.785 1.113 -1.735 1.00 69.31 72 ILE A N 1
ATOM 561 C CA . ILE A 1 72 ? 16.804 1.709 -0.397 1.00 69.31 72 ILE A CA 1
ATOM 562 C C . ILE A 1 72 ? 17.636 0.852 0.573 1.00 69.31 72 ILE A C 1
ATOM 564 O O . ILE A 1 72 ? 18.145 1.374 1.564 1.00 69.31 72 ILE A O 1
ATOM 568 N N . ARG A 1 73 ? 17.858 -0.441 0.280 1.00 68.44 73 ARG A N 1
ATOM 569 C CA . ARG A 1 73 ? 18.738 -1.309 1.087 1.00 68.44 73 ARG A CA 1
ATOM 570 C C . ARG A 1 73 ? 20.190 -0.831 1.108 1.00 68.44 73 ARG A C 1
ATOM 572 O O . ARG A 1 73 ? 20.916 -1.198 2.022 1.00 68.44 73 ARG A O 1
ATOM 579 N N . HIS A 1 74 ? 20.600 -0.008 0.141 1.00 58.09 74 HIS A N 1
ATOM 580 C CA . HIS A 1 74 ? 21.928 0.611 0.093 1.00 58.09 74 HIS A CA 1
ATOM 581 C C . HIS A 1 74 ? 21.993 1.999 0.758 1.00 58.09 74 HIS A C 1
ATOM 583 O O . HIS A 1 74 ? 23.048 2.629 0.742 1.00 58.09 74 HIS A O 1
ATOM 589 N N . ARG A 1 75 ? 20.884 2.497 1.326 1.00 59.62 75 ARG A N 1
ATOM 590 C CA . ARG A 1 75 ? 20.792 3.802 2.010 1.00 59.62 75 ARG A CA 1
ATOM 591 C C . ARG A 1 75 ? 20.808 3.718 3.548 1.00 59.62 75 ARG A C 1
ATOM 593 O O . ARG A 1 75 ? 20.481 4.712 4.194 1.00 59.62 75 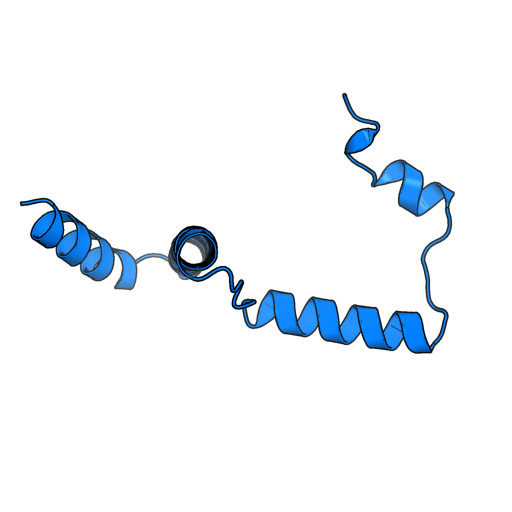ARG A O 1
ATOM 600 N N . LEU A 1 76 ? 21.207 2.582 4.127 1.00 45.84 76 LEU A N 1
ATOM 601 C CA . LEU A 1 76 ? 21.558 2.440 5.550 1.00 45.84 76 LEU A CA 1
ATOM 602 C C . LEU A 1 76 ? 23.036 2.078 5.703 1.00 45.84 76 LEU A C 1
ATOM 604 O O . LEU A 1 76 ? 23.491 1.189 4.949 1.00 45.84 76 LEU A O 1
#

pLDDT: mean 89.7, std 9.82, range [45.84, 98.31]